Protein AF-A0A935RQ49-F1 (afdb_monomer_lite)

Secondary structure (DSSP, 8-state):
------EEHHHHHHHS---HHHHHHHHHTT---EEETTEEEE-HHHHHHHHSS---S--------------

Sequence (71 aa):
MKLTKYIKEIDVLNEWPMSKATLIRARKRGLPFVRLGAFVCYRPEDLEAHFCQPRTWKSGNAEGKGNKENE

Structure (mmCIF, N/CA/C/O backbone):
data_AF-A0A935RQ49-F1
#
_entry.id   AF-A0A935RQ49-F1
#
loop_
_atom_site.group_PDB
_atom_site.id
_atom_site.type_symbol
_atom_site.label_atom_id
_atom_site.label_alt_id
_atom_site.label_comp_id
_atom_site.label_asym_id
_atom_site.label_entity_id
_atom_site.label_seq_id
_atom_site.pdbx_PDB_ins_code
_atom_site.Cartn_x
_atom_site.Cartn_y
_atom_site.Cartn_z
_atom_site.occupancy
_atom_site.B_iso_or_equiv
_atom_site.auth_seq_id
_atom_site.auth_comp_id
_atom_site.auth_asym_id
_atom_site.auth_atom_id
_atom_site.pdbx_PDB_model_num
ATOM 1 N N . MET A 1 1 ? -14.211 -1.743 19.818 1.00 37.91 1 MET A N 1
ATOM 2 C CA . MET A 1 1 ? -14.087 -1.258 18.424 1.00 37.91 1 MET A CA 1
ATOM 3 C C . MET A 1 1 ? -12.695 -0.649 18.254 1.00 37.91 1 MET A C 1
ATOM 5 O O . MET A 1 1 ? -12.398 0.318 18.938 1.00 37.91 1 MET A O 1
ATOM 9 N N . LYS A 1 2 ? -11.796 -1.268 17.470 1.00 40.84 2 LYS A N 1
ATOM 10 C CA . LYS A 1 2 ? -10.388 -0.836 17.328 1.00 40.84 2 LYS A CA 1
ATOM 11 C C . LYS A 1 2 ? -10.250 0.177 16.181 1.00 40.84 2 LYS A C 1
ATOM 13 O O . LYS A 1 2 ? -10.327 -0.207 15.022 1.00 40.84 2 LYS A O 1
ATOM 18 N N . LEU A 1 3 ? -10.002 1.443 16.509 1.00 47.59 3 LEU A N 1
ATOM 19 C CA . LEU A 1 3 ? -9.702 2.544 15.574 1.00 47.59 3 LEU A CA 1
ATOM 20 C C . LEU A 1 3 ? -8.255 2.508 15.009 1.00 47.59 3 LEU A C 1
ATOM 22 O O . LEU A 1 3 ? -7.726 3.537 14.611 1.00 47.59 3 LEU A O 1
ATOM 26 N N . THR A 1 4 ? -7.571 1.357 14.989 1.00 56.34 4 THR A N 1
ATOM 27 C CA . THR A 1 4 ? -6.089 1.321 14.992 1.00 56.34 4 THR A CA 1
ATOM 28 C C . THR A 1 4 ? -5.402 0.617 13.822 1.00 56.34 4 THR A C 1
ATOM 30 O O . THR A 1 4 ? -4.203 0.378 13.900 1.00 56.34 4 THR A O 1
ATOM 33 N N . LYS A 1 5 ? -6.094 0.252 12.742 1.00 73.75 5 LYS A N 1
ATOM 34 C CA . LYS A 1 5 ? -5.495 -0.637 11.727 1.00 73.75 5 LYS A CA 1
ATOM 35 C C . LYS A 1 5 ? -5.383 -0.023 10.339 1.00 73.75 5 LYS A C 1
ATOM 37 O O . LYS A 1 5 ? -5.801 -0.619 9.354 1.00 73.75 5 LYS A O 1
ATOM 42 N N . TYR A 1 6 ? -4.823 1.175 10.263 1.00 84.62 6 TYR A N 1
ATOM 43 C CA . TYR A 1 6 ? -4.380 1.728 8.990 1.00 84.62 6 TYR A CA 1
ATOM 44 C C . TYR A 1 6 ? -2.888 2.018 9.073 1.00 84.62 6 TYR A C 1
ATOM 46 O O . TYR A 1 6 ? -2.453 2.762 9.948 1.00 84.62 6 TYR A O 1
ATOM 54 N N . ILE A 1 7 ? -2.122 1.429 8.161 1.00 88.31 7 ILE A N 1
ATOM 55 C CA . ILE A 1 7 ? -0.689 1.660 8.003 1.00 88.31 7 ILE A CA 1
ATOM 56 C C . ILE A 1 7 ? -0.473 2.644 6.851 1.00 88.31 7 ILE A C 1
ATOM 58 O O . ILE A 1 7 ? -1.133 2.552 5.811 1.00 88.31 7 ILE A O 1
ATOM 62 N N . LYS A 1 8 ? 0.397 3.639 7.036 1.00 90.50 8 LYS A N 1
ATOM 63 C CA . LYS A 1 8 ? 0.668 4.640 5.995 1.00 90.50 8 LYS A CA 1
ATOM 64 C C . LYS A 1 8 ? 1.534 4.032 4.903 1.00 90.50 8 LYS A C 1
ATOM 66 O O . LYS A 1 8 ? 2.355 3.167 5.170 1.00 90.50 8 LYS A O 1
ATOM 71 N N . GLU A 1 9 ? 1.420 4.557 3.686 1.00 90.00 9 GLU A N 1
ATOM 72 C CA . GLU A 1 9 ? 2.254 4.152 2.545 1.00 90.00 9 GLU A CA 1
ATOM 73 C C . GLU A 1 9 ? 3.749 4.119 2.888 1.00 90.00 9 GLU A C 1
ATOM 75 O O . GLU A 1 9 ? 4.434 3.186 2.491 1.00 90.00 9 GLU A O 1
ATOM 80 N N . ILE A 1 10 ? 4.250 5.100 3.644 1.00 88.25 10 ILE A N 1
ATOM 81 C CA . ILE A 1 10 ? 5.667 5.149 4.019 1.00 88.25 10 ILE A CA 1
ATOM 82 C C . ILE A 1 10 ? 6.069 3.996 4.946 1.00 88.25 10 ILE A C 1
ATOM 84 O O . ILE A 1 10 ? 7.119 3.399 4.744 1.00 88.25 10 ILE A O 1
ATOM 88 N N . ASP A 1 11 ? 5.207 3.640 5.896 1.00 88.75 11 ASP A N 1
ATOM 89 C CA . ASP A 1 11 ? 5.457 2.564 6.854 1.00 88.75 11 ASP A CA 1
ATOM 90 C C . ASP A 1 11 ? 5.371 1.200 6.157 1.00 88.75 11 ASP A C 1
ATOM 92 O O . ASP A 1 11 ? 6.223 0.347 6.376 1.00 88.75 11 ASP A O 1
ATOM 96 N N . VAL A 1 12 ? 4.435 1.032 5.211 1.00 86.81 12 VAL A N 1
ATOM 97 C CA . VAL A 1 12 ? 4.370 -0.165 4.351 1.00 86.81 12 VAL A CA 1
ATOM 98 C C . VAL A 1 12 ? 5.682 -0.375 3.602 1.00 86.81 12 VAL A C 1
ATOM 100 O O . VAL A 1 12 ? 6.179 -1.491 3.552 1.00 86.81 12 VAL A O 1
ATOM 103 N N . LEU A 1 13 ? 6.260 0.684 3.029 1.00 87.94 13 LEU A N 1
ATOM 104 C CA . LEU A 1 13 ? 7.524 0.590 2.288 1.00 87.94 13 LEU A CA 1
ATOM 105 C C . LEU A 1 13 ? 8.738 0.316 3.190 1.00 87.94 13 LEU A C 1
ATOM 107 O O . LEU A 1 13 ? 9.753 -0.164 2.691 1.00 87.94 13 LEU A O 1
ATOM 111 N N . ASN A 1 14 ? 8.641 0.628 4.486 1.00 86.12 14 ASN A N 1
ATOM 112 C CA . ASN A 1 14 ? 9.683 0.337 5.469 1.00 86.12 14 ASN A CA 1
ATOM 113 C C . ASN A 1 14 ? 9.578 -1.099 6.001 1.00 86.12 14 ASN A C 1
ATOM 115 O O . ASN A 1 14 ? 10.592 -1.776 6.139 1.00 86.12 14 ASN A O 1
ATOM 119 N N . GLU A 1 15 ? 8.364 -1.563 6.305 1.00 83.88 15 GLU A N 1
ATOM 120 C CA . GLU A 1 15 ? 8.123 -2.894 6.872 1.00 83.88 15 GLU A CA 1
ATOM 121 C C . GLU A 1 15 ? 8.180 -3.998 5.812 1.00 83.88 15 GLU A C 1
ATOM 123 O O . GLU A 1 15 ? 8.632 -5.110 6.082 1.00 83.88 15 GLU A O 1
ATOM 128 N N . TRP A 1 16 ? 7.727 -3.702 4.593 1.00 80.00 16 TRP A N 1
ATOM 129 C CA . TRP A 1 16 ? 7.710 -4.650 3.491 1.00 80.00 16 TRP A CA 1
ATOM 130 C C . TRP A 1 16 ? 8.795 -4.247 2.497 1.00 80.00 16 TRP A C 1
ATOM 132 O O . TRP A 1 16 ? 8.702 -3.152 1.939 1.00 80.00 16 TRP A O 1
ATOM 142 N N . PRO A 1 17 ? 9.802 -5.103 2.223 1.00 76.75 17 PRO A N 1
ATOM 143 C CA . PRO A 1 17 ? 10.925 -4.780 1.342 1.00 76.75 17 PRO A CA 1
ATOM 144 C C . PRO A 1 17 ? 10.476 -4.749 -0.126 1.00 76.75 17 PRO A C 1
ATOM 146 O O . PRO A 1 17 ? 10.809 -5.611 -0.940 1.00 76.75 17 PRO A O 1
ATOM 149 N N . MET A 1 18 ? 9.665 -3.755 -0.475 1.00 83.00 18 MET A N 1
ATOM 150 C CA . MET A 1 18 ? 9.050 -3.593 -1.777 1.00 83.00 18 MET A CA 1
ATOM 151 C C . MET A 1 18 ? 9.176 -2.157 -2.266 1.00 83.00 18 MET A C 1
ATOM 153 O O . MET A 1 18 ? 9.135 -1.193 -1.509 1.00 83.00 18 MET A O 1
ATOM 157 N N . SER A 1 19 ? 9.293 -2.001 -3.582 1.00 87.06 19 SER A N 1
ATOM 158 C CA . SER A 1 19 ? 9.364 -0.675 -4.186 1.00 87.06 19 SER A CA 1
ATOM 159 C C . SER A 1 19 ? 8.008 0.041 -4.157 1.00 87.06 19 SER A C 1
ATOM 161 O O . SER A 1 19 ? 6.954 -0.579 -4.338 1.00 87.06 19 SER A O 1
ATOM 163 N N . LYS A 1 20 ? 8.030 1.378 -4.093 1.00 87.81 20 LYS A N 1
ATOM 164 C CA . LYS A 1 20 ? 6.835 2.215 -4.309 1.00 87.81 20 LYS A CA 1
ATOM 165 C C . LYS A 1 20 ? 6.133 1.898 -5.633 1.00 87.81 20 LYS A C 1
ATOM 167 O O . LYS A 1 20 ? 4.906 1.912 -5.714 1.00 87.81 20 LYS A O 1
ATOM 172 N N . ALA A 1 21 ? 6.898 1.550 -6.670 1.00 89.44 21 ALA A N 1
ATOM 173 C CA . ALA A 1 21 ? 6.354 1.132 -7.959 1.00 89.44 21 ALA A CA 1
ATOM 174 C C . ALA A 1 21 ? 5.519 -0.157 -7.857 1.00 89.44 21 ALA A C 1
ATOM 176 O O . ALA A 1 21 ? 4.513 -0.289 -8.556 1.00 89.44 21 ALA A O 1
ATOM 177 N N . THR A 1 22 ? 5.907 -1.096 -6.990 1.00 88.31 22 THR A N 1
ATOM 178 C CA . THR A 1 22 ? 5.134 -2.313 -6.705 1.00 88.31 22 THR A CA 1
ATOM 179 C C . THR A 1 22 ? 3.797 -1.958 -6.065 1.00 88.31 22 THR A C 1
ATOM 181 O O . THR A 1 22 ? 2.760 -2.439 -6.513 1.00 88.31 22 THR A O 1
ATOM 184 N N . LEU A 1 23 ? 3.796 -1.045 -5.094 1.00 88.19 23 LEU A N 1
ATOM 185 C CA . LEU A 1 23 ? 2.576 -0.600 -4.424 1.00 88.19 23 LEU A CA 1
ATOM 186 C C . LEU A 1 23 ? 1.638 0.181 -5.364 1.00 88.19 23 LEU A C 1
ATOM 188 O O . LEU A 1 23 ? 0.422 0.006 -5.335 1.00 88.19 23 LEU A O 1
ATOM 192 N N . ILE A 1 24 ? 2.187 1.002 -6.266 1.00 89.12 24 ILE A N 1
ATOM 193 C CA . ILE A 1 24 ? 1.411 1.662 -7.331 1.00 89.12 24 ILE A CA 1
ATOM 194 C C . ILE A 1 24 ? 0.786 0.626 -8.275 1.00 89.12 24 ILE A C 1
ATOM 196 O O . ILE A 1 24 ? -0.383 0.754 -8.636 1.00 89.12 24 ILE A O 1
ATOM 200 N N . ARG A 1 25 ? 1.535 -0.413 -8.668 1.00 89.19 25 ARG A N 1
ATOM 201 C CA . ARG A 1 25 ? 1.000 -1.512 -9.486 1.00 89.19 25 ARG A CA 1
ATOM 202 C C . ARG A 1 25 ? -0.107 -2.273 -8.759 1.00 89.19 25 ARG A C 1
ATOM 204 O O . ARG A 1 25 ? -1.128 -2.550 -9.376 1.00 89.19 25 ARG A O 1
ATOM 211 N N . ALA A 1 26 ? 0.057 -2.549 -7.468 1.00 88.62 26 ALA A N 1
ATOM 212 C CA . ALA A 1 26 ? -0.973 -3.186 -6.650 1.00 88.62 26 ALA A CA 1
ATOM 213 C C . ALA A 1 26 ? -2.255 -2.341 -6.593 1.00 88.62 26 ALA A C 1
ATOM 215 O O . ALA A 1 26 ? -3.341 -2.858 -6.841 1.00 88.62 26 ALA A O 1
ATOM 216 N N . ARG A 1 27 ? -2.137 -1.018 -6.402 1.00 89.00 27 ARG A N 1
ATOM 217 C CA . ARG A 1 27 ? -3.283 -0.092 -6.490 1.00 89.00 27 ARG A CA 1
ATOM 218 C C . ARG A 1 27 ? -3.984 -0.154 -7.844 1.00 89.00 27 ARG A C 1
ATOM 220 O O . ARG A 1 27 ? -5.203 -0.253 -7.890 1.00 89.00 27 ARG A O 1
ATOM 227 N N . LYS A 1 28 ? -3.228 -0.155 -8.948 1.00 88.50 28 LYS A N 1
ATOM 228 C CA . LYS A 1 28 ? -3.796 -0.315 -10.301 1.00 88.50 28 LYS A CA 1
ATOM 229 C C . LYS A 1 28 ? -4.499 -1.661 -10.499 1.00 88.50 28 LYS A C 1
ATOM 231 O O . LYS A 1 28 ? -5.429 -1.739 -11.288 1.00 88.50 28 LYS A O 1
ATOM 236 N N . ARG A 1 29 ? -4.070 -2.701 -9.780 1.00 85.25 29 ARG A N 1
ATOM 237 C CA . ARG A 1 29 ? -4.682 -4.038 -9.771 1.00 85.25 29 ARG A CA 1
ATOM 238 C C . ARG A 1 29 ? -5.839 -4.184 -8.776 1.00 85.25 29 ARG A C 1
ATOM 240 O O . ARG A 1 29 ? -6.354 -5.285 -8.627 1.00 85.25 29 ARG A O 1
ATOM 247 N N . GLY A 1 30 ? -6.248 -3.102 -8.111 1.00 87.75 30 GLY A N 1
ATOM 248 C CA . GLY A 1 30 ? -7.405 -3.095 -7.216 1.00 87.75 30 GLY A CA 1
ATOM 249 C C . GLY A 1 30 ? -7.089 -3.246 -5.727 1.00 87.75 30 GLY A C 1
ATOM 250 O O . GLY A 1 30 ? -8.000 -3.553 -4.967 1.00 87.75 30 GLY A O 1
ATOM 251 N N . LEU A 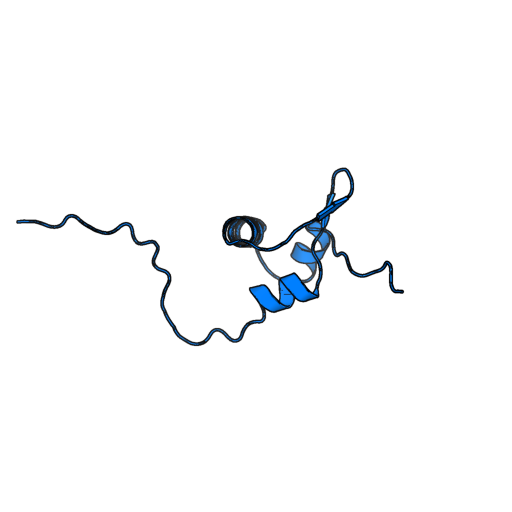1 31 ? -5.842 -3.026 -5.283 1.00 89.25 31 LEU A N 1
ATOM 252 C CA . LEU A 1 31 ? -5.528 -2.958 -3.849 1.00 89.25 31 LEU A CA 1
ATOM 253 C C . LEU A 1 31 ? -6.327 -1.815 -3.184 1.00 89.25 31 LEU A C 1
ATOM 255 O O . LEU A 1 31 ? -6.128 -0.652 -3.565 1.00 89.25 31 LEU A O 1
ATOM 259 N N . PRO A 1 32 ? -7.183 -2.108 -2.186 1.00 89.75 32 PRO A N 1
ATOM 260 C CA . PRO A 1 32 ? -7.935 -1.086 -1.471 1.00 89.75 32 PRO A CA 1
ATOM 261 C C . PRO A 1 32 ? -7.005 -0.145 -0.704 1.00 89.75 32 PRO A C 1
ATOM 263 O O . PRO A 1 32 ? -6.064 -0.576 -0.039 1.00 89.75 32 PRO A O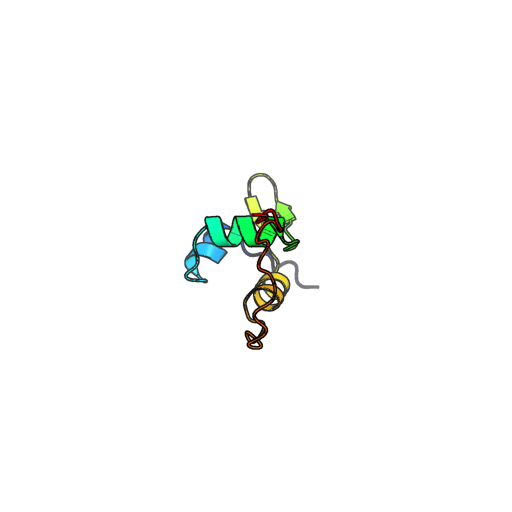 1
ATOM 266 N N . PHE A 1 33 ? -7.281 1.155 -0.770 1.00 90.62 33 PHE A N 1
ATOM 267 C CA . PHE A 1 33 ? -6.574 2.164 0.012 1.00 90.62 33 PHE A CA 1
ATOM 268 C C . PHE A 1 33 ? -7.540 3.249 0.476 1.00 90.62 33 PHE A C 1
ATOM 270 O O . PHE A 1 33 ? -8.563 3.512 -0.155 1.00 90.62 33 PHE A O 1
ATOM 277 N N . VAL A 1 34 ? -7.191 3.902 1.578 1.00 89.94 34 VAL A N 1
ATOM 278 C CA . VAL A 1 34 ? -7.945 5.012 2.160 1.00 89.94 34 VAL A CA 1
ATOM 279 C C . VAL A 1 34 ? -7.047 6.239 2.193 1.00 89.94 34 VAL A C 1
ATOM 281 O O . VAL A 1 34 ? -5.860 6.146 2.502 1.00 89.94 34 VAL A O 1
ATOM 284 N N . ARG A 1 35 ? -7.598 7.412 1.872 1.00 89.88 35 ARG A N 1
ATOM 285 C CA . ARG A 1 35 ? -6.893 8.684 2.062 1.00 89.88 35 ARG A CA 1
ATOM 286 C C . ARG A 1 35 ? -7.295 9.306 3.390 1.00 89.88 35 ARG A C 1
ATOM 288 O O . ARG A 1 35 ? -8.460 9.632 3.588 1.00 89.88 35 ARG A O 1
ATOM 295 N N . LEU A 1 36 ? -6.316 9.506 4.266 1.00 86.56 36 LEU A N 1
ATOM 296 C CA . LEU A 1 36 ? -6.466 10.247 5.517 1.00 86.56 36 LEU A CA 1
ATOM 297 C C . LEU A 1 36 ? -5.717 11.577 5.366 1.00 86.56 36 LEU A C 1
ATOM 299 O O . LEU A 1 36 ? -4.514 11.679 5.614 1.00 86.56 36 LEU A O 1
ATOM 303 N N . GLY A 1 37 ? -6.430 12.586 4.856 1.00 86.69 37 GLY A N 1
ATOM 304 C CA . GLY A 1 37 ? -5.862 13.887 4.498 1.00 86.69 37 GLY A CA 1
ATOM 305 C C . GLY A 1 37 ? -4.861 13.789 3.340 1.00 86.69 37 GLY A C 1
ATOM 306 O O . GLY A 1 37 ? -5.211 13.407 2.217 1.00 86.69 37 GLY A O 1
ATOM 307 N N . ALA A 1 38 ? -3.602 14.139 3.615 1.00 86.69 38 ALA A N 1
ATOM 308 C CA . ALA A 1 38 ? -2.505 14.066 2.648 1.00 86.69 38 ALA A CA 1
ATOM 309 C C . ALA A 1 38 ? -1.892 12.658 2.518 1.00 86.69 38 ALA A C 1
ATOM 311 O O 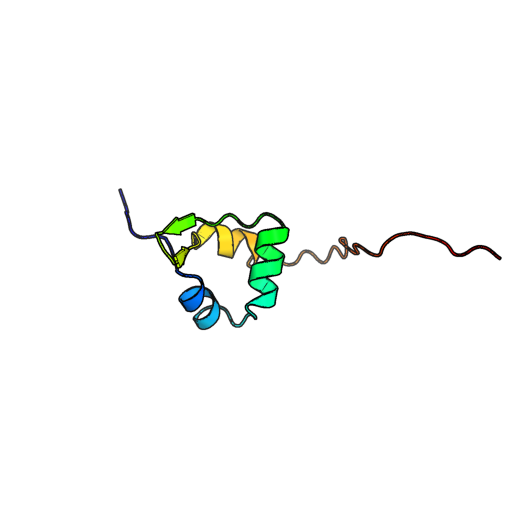. ALA A 1 38 ? -1.127 12.410 1.588 1.00 86.69 38 ALA A O 1
ATOM 312 N N . PHE A 1 39 ? -2.223 11.734 3.425 1.00 85.69 39 PHE A N 1
ATOM 313 C CA . PHE A 1 39 ? -1.605 10.412 3.476 1.00 85.69 39 PHE A CA 1
ATOM 314 C C . PHE A 1 39 ? -2.475 9.350 2.807 1.00 85.69 39 PHE A C 1
ATOM 316 O O . PHE A 1 39 ? -3.699 9.335 2.955 1.00 85.69 39 PHE A O 1
ATOM 323 N N . VAL A 1 40 ? -1.817 8.440 2.090 1.00 89.69 40 VAL A N 1
ATOM 324 C CA . VAL A 1 40 ? -2.414 7.186 1.629 1.00 89.69 40 VAL A CA 1
ATOM 325 C C . VAL A 1 40 ? -2.149 6.137 2.696 1.00 89.69 40 VAL A C 1
ATOM 327 O O . VAL A 1 40 ? -1.002 5.938 3.101 1.00 89.69 40 VAL A O 1
ATOM 330 N N . CYS A 1 41 ? -3.208 5.477 3.139 1.00 90.88 41 CYS A N 1
ATOM 331 C CA . CYS A 1 41 ? -3.152 4.437 4.145 1.00 90.88 41 CYS A CA 1
ATOM 332 C C . CYS A 1 41 ? -3.813 3.160 3.630 1.00 90.88 41 CYS A C 1
ATOM 334 O O . CYS A 1 41 ? -4.731 3.195 2.810 1.00 90.88 41 CYS A O 1
ATOM 336 N N . TYR A 1 42 ? -3.361 2.032 4.152 1.00 89.88 42 TYR A N 1
ATOM 337 C CA . TYR A 1 42 ? -3.826 0.702 3.791 1.00 89.88 42 TYR A CA 1
ATOM 338 C C . TYR A 1 42 ? -4.243 -0.043 5.049 1.00 89.88 42 TYR A C 1
ATOM 340 O O . TYR A 1 42 ? -3.719 0.226 6.131 1.00 89.88 42 TYR A O 1
ATOM 348 N N . ARG A 1 43 ? -5.173 -0.987 4.918 1.00 89.31 43 ARG A N 1
ATOM 349 C CA . ARG A 1 43 ? -5.413 -1.954 5.990 1.00 89.31 43 ARG A CA 1
ATOM 350 C C . ARG A 1 43 ? -4.357 -3.054 5.88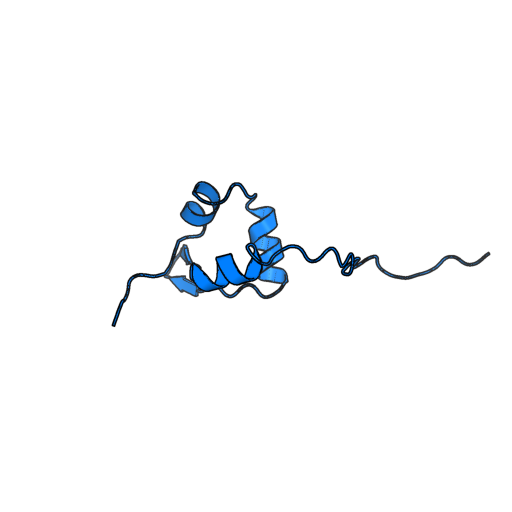6 1.00 89.31 43 ARG A C 1
ATOM 352 O O . ARG A 1 43 ? -4.155 -3.556 4.778 1.00 89.31 43 ARG A O 1
ATOM 359 N N . PRO A 1 44 ? -3.693 -3.436 6.989 1.00 86.38 44 PRO A N 1
ATOM 360 C CA . PRO A 1 44 ? -2.748 -4.550 6.986 1.00 86.38 44 PRO A CA 1
ATOM 361 C C . PRO A 1 44 ? -3.345 -5.825 6.385 1.00 86.38 44 PRO A C 1
ATOM 363 O O . PRO A 1 44 ? -2.688 -6.484 5.589 1.00 86.38 44 PRO A O 1
ATOM 366 N N . GLU A 1 45 ? -4.621 -6.109 6.662 1.00 85.75 45 GLU A N 1
ATOM 367 C CA . GLU A 1 45 ? -5.316 -7.286 6.134 1.00 85.75 45 GLU A CA 1
ATOM 368 C C . GLU A 1 45 ? -5.418 -7.279 4.598 1.00 85.75 45 GLU A C 1
ATOM 370 O O . GLU A 1 45 ? -5.263 -8.319 3.962 1.00 85.75 45 GLU A O 1
ATOM 375 N N . ASP A 1 46 ? -5.636 -6.109 3.985 1.00 87.06 46 ASP A N 1
ATOM 376 C CA . ASP A 1 46 ? -5.701 -5.979 2.523 1.00 87.06 46 ASP A CA 1
ATOM 377 C C . ASP A 1 46 ? -4.305 -6.140 1.890 1.00 87.06 46 ASP A C 1
ATOM 379 O O . ASP A 1 46 ? -4.173 -6.714 0.807 1.00 87.06 46 ASP A O 1
ATOM 383 N N . LEU A 1 47 ? -3.255 -5.653 2.565 1.00 86.12 47 LEU A N 1
ATOM 384 C CA . LEU A 1 47 ? -1.864 -5.823 2.128 1.00 86.12 47 LEU A CA 1
ATOM 385 C C . LEU A 1 47 ? -1.439 -7.290 2.201 1.00 86.12 47 LEU A C 1
ATOM 387 O O . LEU A 1 47 ? -0.919 -7.828 1.223 1.00 86.12 47 LEU A O 1
ATOM 391 N N . GLU A 1 48 ? -1.712 -7.954 3.323 1.00 85.50 48 GLU A N 1
ATOM 392 C CA . GLU A 1 48 ? -1.465 -9.384 3.501 1.00 85.50 48 GLU A CA 1
ATOM 393 C C . GLU A 1 48 ? -2.230 -10.210 2.469 1.00 85.50 48 GLU A C 1
ATOM 395 O O . GLU A 1 48 ? -1.637 -11.047 1.790 1.00 85.50 48 GLU A O 1
ATOM 400 N N . ALA A 1 49 ? -3.514 -9.924 2.257 1.00 84.88 49 ALA A N 1
ATOM 401 C CA . ALA A 1 49 ? -4.307 -10.616 1.251 1.00 84.88 49 ALA A CA 1
ATOM 402 C C . ALA A 1 49 ? -3.781 -10.406 -0.177 1.00 84.88 49 ALA A C 1
ATOM 404 O O . ALA A 1 49 ? -3.947 -11.291 -1.009 1.00 84.88 49 ALA A O 1
ATOM 405 N N . HIS A 1 50 ? -3.160 -9.268 -0.498 1.00 84.69 50 HIS A N 1
ATOM 406 C CA . HIS A 1 50 ? -2.667 -9.007 -1.852 1.00 84.69 50 HIS A CA 1
ATOM 407 C C . HIS A 1 50 ? -1.264 -9.569 -2.105 1.00 84.69 50 HIS A C 1
ATOM 409 O O . HIS A 1 50 ? -0.956 -10.003 -3.214 1.00 84.69 50 HIS A O 1
ATOM 415 N N . PHE A 1 51 ? -0.400 -9.539 -1.092 1.00 81.56 51 PHE A N 1
ATOM 416 C CA . PHE A 1 51 ? 1.025 -9.820 -1.254 1.00 81.56 51 PHE A CA 1
ATOM 417 C C . PHE A 1 51 ? 1.506 -11.074 -0.512 1.00 81.56 51 PHE A C 1
ATOM 419 O O . PHE A 1 51 ? 2.510 -11.655 -0.915 1.00 81.56 51 PHE A O 1
ATOM 426 N N . CYS A 1 52 ? 0.810 -11.501 0.544 1.00 74.50 52 CYS A N 1
ATOM 427 C CA . CYS A 1 52 ? 1.109 -12.718 1.304 1.00 74.50 52 CYS A CA 1
ATOM 428 C C . CYS A 1 52 ? 0.327 -13.940 0.790 1.00 74.50 52 CYS A C 1
ATOM 430 O O . CYS A 1 52 ? 0.457 -15.036 1.334 1.00 74.50 52 CYS A O 1
ATOM 432 N N . GLN A 1 53 ? -0.467 -13.791 -0.280 1.00 65.69 53 GLN A N 1
ATOM 433 C CA . GLN A 1 53 ? -1.030 -14.953 -0.961 1.00 65.69 53 GLN A CA 1
ATOM 434 C C . GLN A 1 53 ? 0.114 -15.877 -1.391 1.00 65.69 53 GLN A C 1
ATOM 436 O O . GLN A 1 53 ? 1.042 -15.410 -2.065 1.00 65.69 53 GLN A O 1
ATOM 441 N N . PRO A 1 54 ? 0.076 -17.175 -1.022 1.00 55.03 54 PRO A N 1
ATOM 442 C CA . PRO A 1 54 ? 1.042 -18.126 -1.527 1.00 55.03 54 PRO A CA 1
ATOM 443 C C . PRO A 1 54 ? 0.965 -18.024 -3.036 1.00 55.03 54 PRO A C 1
ATOM 445 O O . PRO A 1 54 ? -0.109 -18.160 -3.626 1.00 55.03 54 PRO A O 1
ATOM 448 N N . ARG A 1 55 ? 2.105 -17.699 -3.642 1.00 50.62 55 ARG A N 1
ATOM 449 C CA . ARG A 1 55 ? 2.277 -17.626 -5.083 1.00 50.62 55 ARG A CA 1
ATOM 450 C C . ARG A 1 55 ? 2.020 -19.028 -5.617 1.00 50.62 55 ARG A C 1
ATOM 452 O O . ARG A 1 55 ? 2.954 -19.788 -5.845 1.00 50.62 55 ARG A O 1
ATOM 459 N N . THR A 1 56 ? 0.752 -19.411 -5.773 1.00 48.94 56 THR A N 1
ATOM 460 C CA . THR A 1 56 ? 0.396 -20.592 -6.538 1.00 48.94 56 THR A CA 1
ATOM 461 C C . THR A 1 56 ? 1.033 -20.342 -7.885 1.00 48.94 56 THR A C 1
ATOM 463 O O . THR A 1 56 ? 0.783 -19.303 -8.495 1.00 48.94 56 THR A O 1
ATOM 466 N N . TRP A 1 57 ? 1.910 -21.249 -8.291 1.00 39.12 57 TRP A N 1
ATOM 467 C CA . TRP A 1 57 ? 2.743 -21.241 -9.494 1.00 39.12 57 TRP A CA 1
ATOM 468 C C . TRP A 1 57 ? 1.962 -21.066 -10.822 1.00 39.12 57 TRP A C 1
ATOM 470 O O . TRP A 1 57 ? 2.489 -21.282 -11.906 1.00 39.12 57 TRP A O 1
ATOM 480 N N . LYS A 1 58 ? 0.704 -20.618 -10.801 1.00 41.34 58 LYS A N 1
ATOM 481 C CA . LYS A 1 58 ? 0.011 -20.103 -11.978 1.00 41.34 58 LYS A CA 1
ATOM 482 C C . LYS A 1 58 ? 0.649 -18.789 -12.434 1.00 41.34 58 LYS A C 1
ATOM 484 O O . LYS A 1 58 ? 0.178 -17.689 -12.156 1.00 41.34 58 LYS A O 1
ATOM 489 N N . SER A 1 59 ? 1.721 -18.935 -13.207 1.00 47.44 59 SER A N 1
ATOM 490 C CA . SER A 1 59 ? 1.945 -18.161 -14.423 1.00 47.44 59 SER A CA 1
ATOM 491 C C . SER A 1 59 ? 0.598 -17.878 -15.087 1.00 47.44 59 SER A C 1
ATOM 493 O O . SER A 1 59 ? -0.090 -18.803 -15.511 1.00 47.44 59 SER A O 1
ATOM 495 N N . GLY A 1 60 ? 0.176 -16.616 -15.102 1.00 42.97 60 GLY A N 1
ATOM 496 C CA . GLY A 1 60 ? -1.150 -16.289 -15.618 1.00 42.97 60 GLY A CA 1
ATOM 497 C C . GLY A 1 60 ? -1.601 -14.852 -15.412 1.00 42.97 60 GLY A C 1
ATOM 498 O O . GLY A 1 60 ? -2.770 -14.634 -15.136 1.00 42.97 60 GLY A O 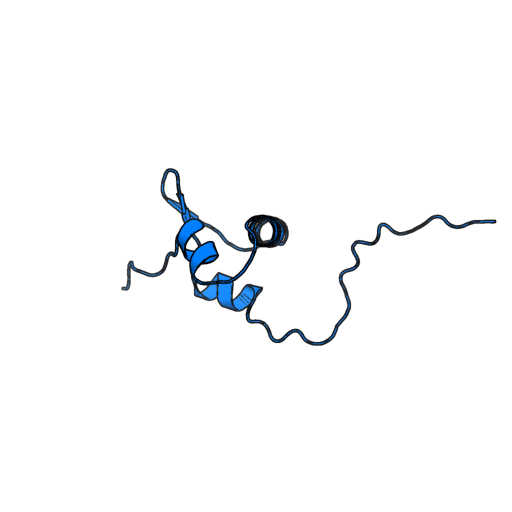1
ATOM 499 N N . ASN A 1 61 ? -0.707 -13.869 -15.530 1.00 43.09 61 ASN A N 1
ATOM 500 C CA . ASN A 1 61 ? -1.122 -12.610 -16.148 1.00 43.09 61 ASN A CA 1
ATOM 501 C C . ASN A 1 61 ? 0.083 -11.963 -16.830 1.00 43.09 61 ASN A C 1
ATOM 503 O O . ASN A 1 61 ? 0.654 -10.968 -16.378 1.00 43.09 61 ASN A O 1
ATOM 507 N N . ALA A 1 62 ? 0.503 -12.607 -17.917 1.00 42.75 62 ALA A N 1
ATOM 508 C CA . ALA A 1 62 ? 0.997 -11.847 -19.039 1.00 42.75 62 ALA A CA 1
ATOM 509 C C . ALA A 1 62 ? -0.198 -11.031 -19.553 1.00 42.75 62 ALA A C 1
ATOM 511 O O . ALA A 1 62 ? -0.970 -11.510 -20.373 1.00 42.75 62 ALA A O 1
ATOM 512 N N . GLU A 1 63 ? -0.299 -9.769 -19.140 1.00 41.00 63 GLU A N 1
ATOM 513 C CA . GLU A 1 63 ? -0.734 -8.735 -20.084 1.00 41.00 63 GLU A CA 1
ATOM 514 C C . GLU A 1 63 ? 0.406 -8.538 -21.102 1.00 41.00 63 GLU A C 1
ATOM 516 O O . GLU A 1 63 ? 1.016 -7.478 -21.217 1.00 41.00 63 GLU A O 1
ATOM 521 N N . GLY A 1 64 ? 0.759 -9.618 -21.800 1.00 42.84 64 GLY A N 1
ATOM 522 C CA . GLY A 1 64 ? 1.405 -9.542 -23.089 1.00 42.84 64 GLY A CA 1
ATOM 523 C C . GLY A 1 64 ? 0.285 -9.170 -24.035 1.00 42.84 64 GLY A C 1
ATOM 524 O O . GLY A 1 64 ? -0.613 -9.974 -24.273 1.00 42.84 64 GLY A O 1
ATOM 525 N N . LYS A 1 65 ? 0.290 -7.919 -24.494 1.00 41.00 65 LYS A N 1
ATOM 526 C CA . LYS A 1 65 ? -0.525 -7.484 -25.627 1.00 41.00 65 LYS A CA 1
ATOM 527 C C . LYS A 1 65 ? -0.436 -8.554 -26.714 1.00 41.00 65 LYS A C 1
ATOM 529 O O . LYS A 1 65 ? 0.633 -8.766 -27.280 1.00 41.00 65 LYS A O 1
ATOM 534 N N . GLY A 1 66 ? -1.545 -9.244 -26.946 1.00 40.97 66 GLY A N 1
ATOM 535 C CA . GLY A 1 66 ? -1.649 -10.228 -28.004 1.00 40.97 66 GLY A CA 1
ATOM 536 C C . GLY A 1 66 ? -1.521 -9.578 -29.382 1.00 40.97 66 GLY A C 1
ATOM 537 O O . GLY A 1 66 ? -2.121 -8.536 -29.637 1.00 40.97 66 GLY A O 1
ATOM 538 N N . ASN A 1 67 ? -0.777 -10.286 -30.232 1.00 43.19 67 ASN A N 1
ATOM 539 C CA . ASN A 1 67 ? -0.858 -10.403 -31.689 1.00 43.19 67 ASN A CA 1
ATOM 540 C C . ASN A 1 67 ? -0.573 -9.186 -32.581 1.00 43.19 67 ASN A C 1
ATOM 542 O O . ASN A 1 67 ? -1.402 -8.289 -32.718 1.00 43.19 67 ASN A O 1
ATOM 546 N N . LYS A 1 68 ? 0.486 -9.311 -33.398 1.00 43.75 68 LYS A N 1
ATOM 547 C CA . LYS A 1 68 ? 0.325 -9.868 -34.757 1.00 43.75 68 LYS A CA 1
ATOM 548 C C . LYS A 1 68 ? 1.679 -10.319 -35.334 1.00 43.75 68 LYS A C 1
ATOM 550 O O . LYS A 1 68 ? 2.439 -9.506 -35.844 1.00 43.75 68 LYS A O 1
ATOM 555 N N . GLU A 1 69 ? 1.960 -11.615 -35.244 1.00 45.50 69 GLU A N 1
ATOM 556 C CA . GLU A 1 69 ? 2.722 -12.309 -36.285 1.00 45.50 69 GLU A CA 1
ATOM 557 C C . GLU A 1 69 ? 1.734 -12.614 -37.413 1.00 45.50 69 GLU A C 1
ATOM 559 O O . GLU A 1 69 ? 0.639 -13.115 -37.154 1.00 45.50 69 GLU A O 1
ATOM 564 N N . ASN A 1 70 ? 2.090 -12.250 -38.639 1.00 53.12 70 ASN A N 1
ATOM 565 C CA . ASN A 1 70 ? 1.689 -12.986 -39.826 1.00 53.12 70 ASN A CA 1
ATOM 566 C C . ASN A 1 70 ? 2.694 -12.659 -40.9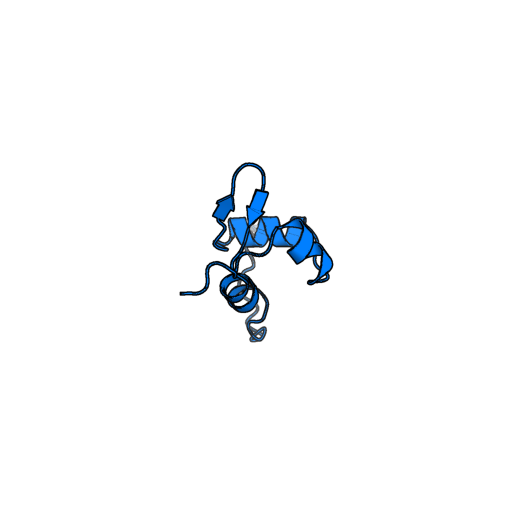31 1.00 53.12 70 ASN A C 1
ATOM 568 O O . ASN A 1 70 ? 2.759 -11.507 -41.354 1.00 53.12 70 ASN A O 1
ATOM 572 N N . GLU A 1 71 ? 3.401 -13.722 -41.316 1.00 48.16 71 GLU A N 1
ATOM 573 C CA . GLU A 1 71 ? 3.968 -14.035 -42.638 1.00 48.16 71 GLU A CA 1
ATOM 574 C C . GLU A 1 71 ? 5.080 -13.145 -43.214 1.00 48.16 71 GLU A C 1
ATOM 576 O O . GLU A 1 71 ? 4.842 -11.958 -43.526 1.00 48.16 71 GLU A O 1
#

pLDDT: mean 73.48, std 19.59, range [37.91, 90.88]

Radius of gyration: 16.24 Å; chains: 1; bounding box: 25×35×61 Å

Foldseek 3Di:
DDPDFKDWPVRCVVVPVDDPVVVVVLVVVPQDWDDDDPTIIHGPVSVCVSPVPPPPVPPDDPPPVDDDDDD